Protein AF-A0A2P8I6B6-F1 (afdb_monomer)

Foldseek 3Di:
DPDPPPVVVVVVVVVVVLVVLVVCLVVDDPPDDPVVNVCSVPVSVVVVVVVVVVVVVVPPDPD

Solvent-accessible surface area (backbone atoms only — not comparable to full-atom values): 3796 Å² total; per-residue (Å²): 132,90,57,87,62,55,61,61,49,52,51,51,54,48,53,52,52,51,52,50,53,53,48,49,64,73,69,48,68,94,78,64,56,68,66,59,53,51,48,48,66,50,46,52,58,50,52,48,52,51,50,52,51,50,51,56,62,67,65,51,77,86,123

Mean predicted aligned error: 9.29 Å

Secondary structure (DSSP, 8-state):
---TTHHHHHHHHHHHHHHHHHHHHHS--TTS-HHHHHHHHHHHHHHHHHHHHHHHHHTS---

Sequence (63 aa):
MSTPKLMPLAVALFALGVAAIVAMFIAGERGLPAWVFAAGWLLAPAGLALGVFSAVRGARPRR

Radius of gyration: 15.74 Å; Cα contacts (8 Å, |Δi|>4): 4; chains: 1; bounding box: 39×14×46 Å

Structure (mmCIF, N/CA/C/O backbone):
data_AF-A0A2P8I6B6-F1
#
_entry.id   AF-A0A2P8I6B6-F1
#
loop_
_atom_site.group_PDB
_atom_site.id
_atom_site.type_symbol
_atom_site.label_atom_id
_atom_site.label_alt_id
_atom_site.label_comp_id
_atom_site.label_asym_id
_atom_site.label_entity_id
_atom_site.label_seq_id
_atom_site.pdbx_PDB_ins_code
_atom_site.Cartn_x
_atom_site.Cartn_y
_atom_site.Cartn_z
_atom_site.occupancy
_atom_site.B_iso_or_equiv
_atom_site.auth_seq_id
_atom_site.auth_comp_id
_atom_site.auth_asym_id
_atom_site.auth_atom_id
_atom_site.pdbx_PDB_model_num
ATOM 1 N N . MET A 1 1 ? -11.242 -12.184 25.675 1.00 46.06 1 MET A N 1
ATOM 2 C CA . MET A 1 1 ? -9.939 -11.502 25.819 1.00 46.06 1 MET A CA 1
ATOM 3 C C . MET A 1 1 ? -9.963 -10.240 24.976 1.00 46.06 1 MET A C 1
ATOM 5 O O . MET A 1 1 ? -9.823 -10.314 23.763 1.00 46.06 1 MET A O 1
ATOM 9 N N . SER A 1 2 ? -10.221 -9.094 25.598 1.00 54.59 2 SER A N 1
ATOM 10 C CA . SER A 1 2 ? -10.089 -7.794 24.944 1.00 54.59 2 SER A CA 1
ATOM 11 C C . SER A 1 2 ? -8.595 -7.516 24.833 1.00 54.59 2 SER A C 1
ATOM 13 O O . SER A 1 2 ? -7.969 -7.202 25.840 1.00 54.59 2 SER A O 1
ATOM 15 N N . THR A 1 3 ? -7.997 -7.721 23.660 1.00 56.41 3 THR A N 1
ATOM 16 C CA . THR A 1 3 ? -6.565 -7.464 23.460 1.00 56.41 3 THR A CA 1
ATOM 17 C C . THR A 1 3 ? -6.404 -6.109 22.771 1.00 56.41 3 THR A C 1
ATOM 19 O O . THR A 1 3 ? -6.281 -6.065 21.546 1.00 56.41 3 THR A O 1
ATOM 22 N N . PRO A 1 4 ? -6.371 -4.986 23.517 1.00 61.56 4 PRO A N 1
ATOM 23 C CA . PRO A 1 4 ? -6.214 -3.642 22.948 1.00 61.56 4 PRO A CA 1
ATOM 24 C C . PRO A 1 4 ? -4.893 -3.457 22.183 1.00 61.56 4 PRO A C 1
ATOM 26 O O . PRO A 1 4 ? -4.696 -2.436 21.538 1.00 61.56 4 PRO A O 1
ATOM 29 N N . LYS A 1 5 ? -3.990 -4.447 22.233 1.00 65.31 5 LYS A N 1
ATOM 30 C CA . LYS A 1 5 ? -2.690 -4.453 21.554 1.00 65.31 5 LYS A CA 1
ATOM 31 C C . LYS A 1 5 ? -2.677 -5.175 20.199 1.00 65.31 5 LYS A C 1
ATOM 33 O O . LYS A 1 5 ? -1.798 -4.886 19.398 1.00 65.31 5 LYS A O 1
ATOM 38 N N . LEU A 1 6 ? -3.637 -6.060 19.899 1.00 76.69 6 LEU A N 1
ATOM 39 C CA . LEU A 1 6 ? -3.638 -6.812 18.629 1.00 76.69 6 LEU A CA 1
ATOM 40 C C . LEU A 1 6 ? -4.070 -5.951 17.441 1.00 76.69 6 LEU A C 1
ATOM 42 O O . LEU A 1 6 ? -3.492 -6.054 16.365 1.00 76.69 6 LEU A O 1
ATOM 46 N N . MET A 1 7 ? -5.053 -5.074 17.642 1.00 79.19 7 MET A N 1
ATOM 47 C CA . MET A 1 7 ? -5.539 -4.189 16.585 1.00 79.19 7 MET A CA 1
ATOM 48 C C . MET A 1 7 ? -4.484 -3.157 16.137 1.00 79.19 7 MET A C 1
ATOM 50 O O . MET A 1 7 ? -4.234 -3.085 14.936 1.00 79.19 7 MET A O 1
ATOM 54 N N . PRO A 1 8 ? -3.785 -2.430 17.036 1.00 83.44 8 PRO A N 1
ATOM 55 C CA . PRO A 1 8 ? -2.688 -1.556 16.619 1.00 83.44 8 PRO A CA 1
ATOM 56 C C . PRO A 1 8 ? -1.545 -2.316 15.935 1.00 83.44 8 PRO A C 1
ATOM 58 O O . PRO A 1 8 ? -0.984 -1.820 14.963 1.00 83.44 8 PRO A O 1
ATOM 61 N N . LEU A 1 9 ? -1.224 -3.529 16.400 1.00 84.06 9 LEU A N 1
ATOM 62 C CA . LEU A 1 9 ? -0.194 -4.367 15.781 1.00 84.06 9 LEU A CA 1
ATOM 63 C C . LEU A 1 9 ? -0.581 -4.781 14.352 1.00 84.06 9 LEU A C 1
ATOM 65 O O . LEU A 1 9 ? 0.238 -4.678 13.443 1.00 84.06 9 L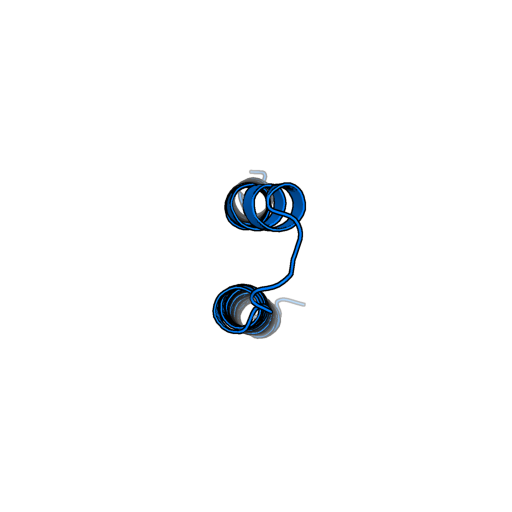EU A O 1
ATOM 69 N N . ALA A 1 10 ? -1.833 -5.195 14.140 1.00 80.44 10 ALA A N 1
ATOM 70 C CA . ALA A 1 10 ? -2.347 -5.539 12.817 1.00 80.44 10 ALA A CA 1
ATOM 71 C C . ALA A 1 10 ? -2.330 -4.331 11.866 1.00 80.44 10 ALA A C 1
ATOM 73 O O . ALA A 1 10 ? -1.938 -4.469 10.710 1.00 80.44 10 ALA A O 1
ATOM 74 N N . VAL A 1 11 ? -2.688 -3.140 12.358 1.00 83.38 11 VAL A N 1
ATOM 75 C CA . VAL A 1 11 ? -2.626 -1.891 11.581 1.00 83.38 11 VAL A CA 1
ATOM 76 C C . VAL A 1 11 ? -1.184 -1.536 11.213 1.00 83.38 11 VAL A C 1
ATOM 78 O O . VAL A 1 11 ? -0.926 -1.185 10.065 1.00 83.38 11 VAL A O 1
ATOM 81 N N . ALA A 1 12 ? -0.237 -1.660 12.145 1.00 87.19 12 ALA A N 1
ATOM 82 C CA . ALA A 1 12 ? 1.175 -1.381 11.885 1.00 87.19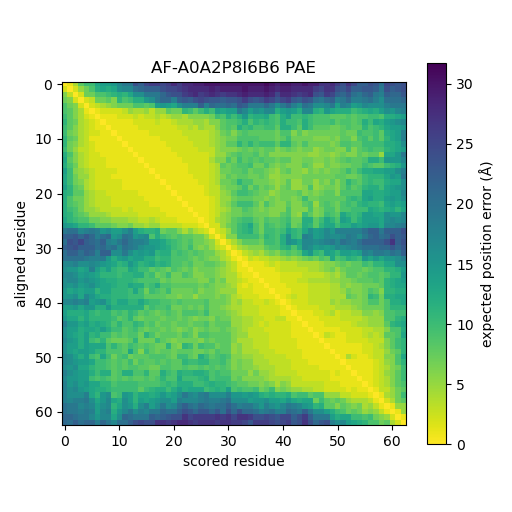 12 ALA A CA 1
ATOM 83 C C . ALA A 1 12 ? 1.773 -2.347 10.847 1.00 87.19 12 ALA A C 1
ATOM 85 O O . ALA A 1 12 ? 2.430 -1.910 9.904 1.00 87.19 12 ALA A O 1
ATOM 86 N N . LEU A 1 13 ? 1.496 -3.649 10.978 1.00 85.94 13 LEU A N 1
ATOM 87 C CA . LEU A 1 13 ? 1.921 -4.664 10.010 1.00 85.94 13 LEU A CA 1
ATOM 88 C C . LEU A 1 13 ? 1.290 -4.444 8.630 1.00 85.94 13 LEU A C 1
ATOM 90 O O . LEU A 1 13 ? 1.967 -4.588 7.614 1.00 85.94 13 LEU A O 1
ATOM 94 N N . PHE A 1 14 ? 0.017 -4.048 8.586 1.00 82.81 14 PHE A N 1
ATOM 95 C CA . PHE A 1 14 ? -0.658 -3.698 7.341 1.00 82.81 14 PHE A CA 1
ATOM 96 C C . PHE A 1 14 ? -0.007 -2.482 6.674 1.00 82.81 14 PHE A C 1
ATOM 98 O O . PHE A 1 14 ? 0.360 -2.551 5.503 1.00 82.81 14 PHE A O 1
ATOM 105 N N . ALA A 1 15 ? 0.202 -1.395 7.423 1.00 86.25 15 ALA A N 1
ATOM 106 C CA . ALA A 1 15 ? 0.851 -0.189 6.917 1.00 86.25 15 ALA A CA 1
ATOM 107 C C . ALA A 1 15 ? 2.263 -0.479 6.379 1.00 86.25 15 ALA A C 1
ATOM 109 O O . ALA A 1 15 ? 2.635 0.023 5.318 1.00 86.25 15 ALA A O 1
ATOM 110 N N . LEU A 1 16 ? 3.020 -1.341 7.064 1.00 90.50 16 LEU A N 1
ATOM 111 C CA . LEU A 1 16 ? 4.338 -1.786 6.619 1.00 90.50 16 LEU A CA 1
ATOM 112 C C . LEU A 1 16 ? 4.267 -2.557 5.288 1.00 90.50 16 LEU A C 1
ATOM 114 O O . LEU A 1 16 ? 5.056 -2.292 4.383 1.00 90.50 16 LEU A O 1
ATOM 118 N N . GLY A 1 17 ? 3.299 -3.467 5.139 1.00 84.88 17 GLY A N 1
ATOM 119 C CA . GLY A 1 17 ? 3.075 -4.206 3.893 1.00 84.88 17 GLY A CA 1
ATOM 120 C C . GLY A 1 17 ? 2.705 -3.297 2.717 1.00 84.88 17 GLY A C 1
ATOM 121 O O . GLY A 1 17 ? 3.232 -3.459 1.619 1.00 84.88 17 GLY A O 1
ATOM 122 N N . VAL A 1 18 ? 1.862 -2.287 2.955 1.00 85.25 18 VAL A N 1
ATOM 123 C CA . VAL A 1 18 ? 1.518 -1.271 1.946 1.00 85.25 18 VAL A CA 1
ATOM 124 C C . VAL A 1 18 ? 2.758 -0.498 1.499 1.00 85.25 18 VAL A C 1
ATOM 126 O O . VAL A 1 18 ? 2.992 -0.358 0.299 1.00 85.25 18 VAL A O 1
ATOM 129 N N . ALA A 1 19 ? 3.575 -0.037 2.449 1.00 86.00 19 ALA A N 1
ATOM 130 C CA . ALA A 1 19 ? 4.809 0.682 2.146 1.00 86.00 19 ALA A CA 1
ATOM 131 C C . ALA A 1 19 ? 5.779 -0.169 1.309 1.00 86.00 19 ALA A C 1
ATOM 133 O O . ALA A 1 19 ? 6.370 0.340 0.358 1.00 86.00 19 ALA A O 1
ATOM 134 N N . ALA A 1 20 ? 5.896 -1.467 1.606 1.00 83.12 20 ALA A N 1
ATOM 135 C CA . ALA A 1 20 ? 6.735 -2.390 0.845 1.00 83.12 20 ALA A CA 1
ATOM 136 C C . ALA A 1 20 ? 6.258 -2.569 -0.607 1.00 83.12 20 ALA A C 1
ATOM 138 O O . ALA A 1 20 ? 7.078 -2.539 -1.523 1.00 83.12 20 ALA A O 1
ATOM 139 N N . ILE A 1 21 ? 4.944 -2.695 -0.838 1.00 79.69 21 ILE A N 1
ATOM 140 C CA . ILE A 1 21 ? 4.378 -2.780 -2.196 1.00 79.69 21 ILE A CA 1
ATOM 141 C C . ILE A 1 21 ? 4.684 -1.499 -2.978 1.00 79.69 21 ILE A C 1
ATOM 143 O O . ILE A 1 21 ? 5.169 -1.567 -4.105 1.00 79.69 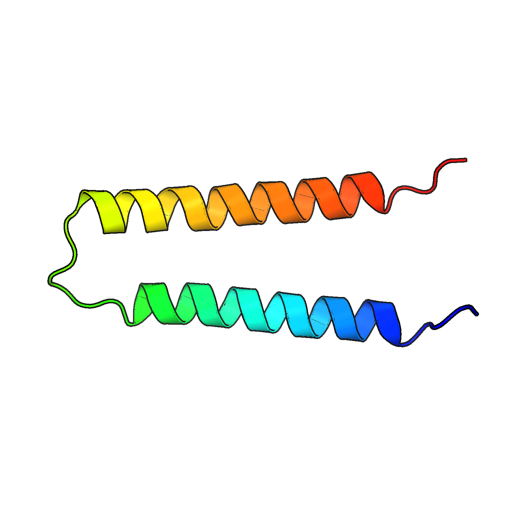21 ILE A O 1
ATOM 147 N N . VAL A 1 22 ? 4.456 -0.328 -2.376 1.00 79.81 22 VAL A N 1
ATOM 148 C CA . VAL A 1 22 ? 4.750 0.965 -3.018 1.00 79.81 22 VAL A CA 1
ATOM 149 C C . VAL A 1 22 ? 6.240 1.084 -3.348 1.00 79.81 22 VAL A C 1
ATOM 151 O O . VAL A 1 22 ? 6.590 1.461 -4.464 1.00 79.81 22 VAL A O 1
ATOM 154 N N . ALA A 1 23 ? 7.123 0.706 -2.420 1.00 80.62 23 ALA A N 1
ATOM 155 C CA . ALA A 1 23 ? 8.566 0.711 -2.643 1.00 80.62 23 ALA A CA 1
ATOM 156 C C . ALA A 1 23 ? 8.981 -0.231 -3.782 1.00 80.62 23 ALA A C 1
ATOM 158 O O . ALA A 1 23 ? 9.800 0.153 -4.611 1.00 80.62 23 ALA A O 1
ATOM 159 N N . MET A 1 24 ? 8.385 -1.424 -3.873 1.00 76.81 24 MET A N 1
ATOM 160 C CA . MET A 1 24 ? 8.623 -2.368 -4.968 1.00 76.81 24 MET A CA 1
ATOM 161 C C . MET A 1 24 ? 8.204 -1.789 -6.326 1.00 76.81 24 MET A C 1
ATOM 163 O O . MET A 1 24 ? 8.907 -1.988 -7.313 1.00 76.81 24 MET A O 1
ATOM 167 N N . PHE A 1 25 ? 7.102 -1.036 -6.381 1.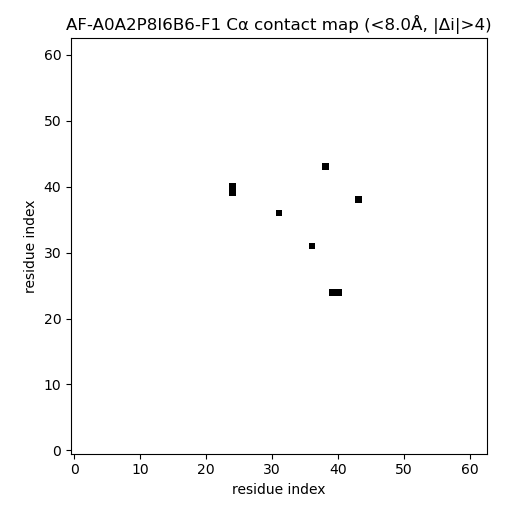00 74.94 25 PHE A N 1
ATOM 168 C CA . PHE A 1 25 ? 6.683 -0.341 -7.602 1.00 74.94 25 PHE A CA 1
ATOM 169 C C . PHE A 1 25 ? 7.635 0.787 -8.001 1.00 74.94 25 PHE A C 1
ATOM 171 O O . PHE A 1 25 ? 7.932 0.938 -9.183 1.00 74.94 25 PHE A O 1
ATOM 178 N N . ILE A 1 26 ? 8.137 1.556 -7.031 1.00 75.12 26 ILE A N 1
ATOM 179 C CA . ILE A 1 26 ? 9.108 2.635 -7.276 1.00 75.12 26 ILE A CA 1
ATOM 180 C C . ILE A 1 26 ? 10.465 2.063 -7.707 1.00 75.12 26 ILE A C 1
ATOM 182 O O . ILE A 1 26 ? 11.109 2.607 -8.600 1.00 75.12 26 ILE A O 1
ATOM 186 N N . ALA A 1 27 ? 10.893 0.963 -7.086 1.00 78.88 27 ALA A N 1
ATOM 187 C CA . ALA A 1 27 ? 12.146 0.277 -7.392 1.00 78.88 27 ALA A CA 1
ATOM 188 C C . ALA A 1 27 ? 12.076 -0.603 -8.654 1.00 78.88 27 ALA A C 1
ATOM 190 O O . ALA A 1 27 ? 13.099 -1.153 -9.058 1.00 78.88 27 ALA A O 1
ATOM 191 N N . GLY A 1 28 ? 10.890 -0.764 -9.251 1.00 68.50 28 GLY A N 1
ATOM 192 C CA . GLY A 1 28 ? 10.627 -1.705 -10.336 1.00 68.50 28 GLY A CA 1
ATOM 193 C C . GLY A 1 28 ? 11.593 -1.581 -11.519 1.00 68.50 28 GLY A C 1
ATOM 194 O O . GLY A 1 28 ? 11.969 -0.483 -11.936 1.00 68.50 28 GLY A O 1
ATOM 195 N N . GLU A 1 29 ? 11.987 -2.726 -12.083 1.00 67.62 29 GLU A N 1
ATOM 196 C CA . GLU A 1 29 ? 12.872 -2.777 -13.247 1.00 67.62 29 GLU A CA 1
ATOM 197 C C . GLU A 1 29 ? 12.267 -2.056 -14.463 1.00 67.62 29 GLU A C 1
ATOM 199 O O . GLU A 1 29 ? 11.106 -2.248 -14.827 1.00 67.62 29 GLU A O 1
ATOM 204 N N . ARG A 1 30 ? 13.093 -1.286 -15.181 1.00 61.28 30 ARG A N 1
ATOM 205 C CA . ARG A 1 30 ? 12.674 -0.543 -16.386 1.00 61.28 30 ARG A CA 1
ATOM 206 C C . ARG A 1 30 ? 12.364 -1.428 -17.608 1.00 61.28 30 ARG A C 1
ATOM 208 O O . ARG A 1 30 ? 12.115 -0.895 -18.683 1.00 61.28 30 ARG A O 1
ATOM 215 N N . GLY A 1 31 ? 12.408 -2.753 -17.459 1.00 65.62 31 GLY A N 1
ATOM 216 C CA . GLY A 1 31 ? 12.171 -3.734 -18.522 1.00 65.62 31 GLY A CA 1
ATOM 217 C C . GLY A 1 31 ? 10.857 -4.512 -18.403 1.00 65.62 31 GLY A C 1
ATOM 218 O O . GLY A 1 31 ? 10.589 -5.361 -19.252 1.00 65.62 31 GLY A O 1
ATOM 219 N N . LEU A 1 32 ? 10.038 -4.263 -17.372 1.00 67.31 32 LEU A N 1
ATOM 220 C CA . LEU A 1 32 ? 8.774 -4.983 -17.215 1.00 67.31 32 LEU A CA 1
ATOM 221 C C . LEU A 1 32 ? 7.793 -4.636 -18.351 1.00 67.31 32 LEU A C 1
ATOM 223 O O . LEU A 1 32 ? 7.642 -3.461 -18.698 1.00 67.31 32 LEU A O 1
ATOM 227 N N . PRO A 1 33 ? 7.084 -5.634 -18.914 1.00 76.06 33 PRO A N 1
ATOM 228 C CA . PRO A 1 33 ? 6.089 -5.393 -19.948 1.00 76.06 33 PRO A CA 1
ATOM 229 C C . PRO A 1 33 ? 5.059 -4.356 -19.494 1.00 76.06 33 PRO A C 1
ATOM 231 O O . PRO A 1 33 ? 4.558 -4.420 -18.370 1.00 76.06 33 PRO A O 1
ATOM 234 N N . ALA A 1 34 ? 4.690 -3.435 -20.386 1.00 76.81 34 ALA A N 1
ATOM 235 C CA . ALA A 1 34 ? 3.795 -2.321 -20.065 1.00 76.81 34 ALA A CA 1
ATOM 236 C C . ALA A 1 34 ? 2.454 -2.769 -19.4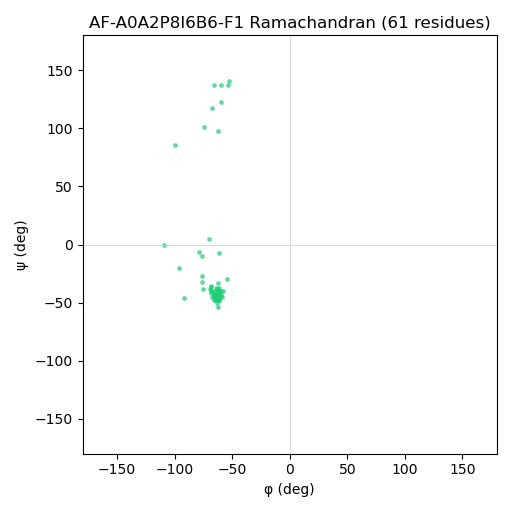53 1.00 76.81 34 ALA A C 1
ATOM 238 O O . ALA A 1 34 ? 1.894 -2.062 -18.620 1.00 76.81 34 ALA A O 1
ATOM 239 N N . TRP A 1 35 ? 1.963 -3.962 -19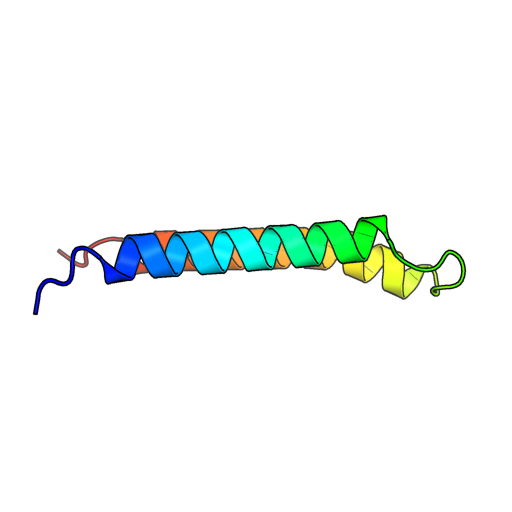.805 1.00 74.44 35 TRP A N 1
ATOM 240 C CA . TRP A 1 35 ? 0.754 -4.532 -19.210 1.00 74.44 35 TRP A CA 1
ATOM 241 C C . TRP A 1 35 ? 0.941 -4.926 -17.739 1.00 74.44 35 TRP A C 1
ATOM 243 O O . TRP A 1 35 ? 0.015 -4.740 -16.960 1.00 74.44 35 TRP A O 1
ATOM 253 N N . VAL A 1 36 ? 2.121 -5.415 -17.335 1.00 76.50 36 VAL A N 1
ATOM 254 C CA . VAL A 1 36 ? 2.438 -5.738 -15.930 1.00 76.50 36 VAL A CA 1
ATOM 255 C C . VAL A 1 36 ? 2.522 -4.455 -15.121 1.00 76.50 36 VAL A C 1
ATOM 257 O O . VAL A 1 36 ? 1.991 -4.382 -14.017 1.00 76.50 36 VAL A O 1
ATOM 260 N N . PHE A 1 37 ? 3.144 -3.423 -15.693 1.00 75.38 37 PHE A N 1
ATOM 261 C CA . PHE A 1 37 ? 3.240 -2.119 -15.053 1.00 75.38 37 PHE A CA 1
ATOM 262 C C . PHE A 1 37 ? 1.861 -1.461 -14.916 1.00 75.38 37 PHE A C 1
ATOM 264 O O . PHE A 1 37 ? 1.516 -0.993 -13.838 1.00 75.38 37 PHE A O 1
ATOM 271 N N . ALA A 1 38 ? 1.035 -1.490 -15.967 1.00 79.44 38 ALA A N 1
ATOM 272 C CA . ALA A 1 38 ? -0.329 -0.960 -15.944 1.00 79.44 38 ALA A CA 1
ATOM 273 C C . ALA A 1 38 ? -1.243 -1.747 -14.994 1.00 79.44 38 ALA A C 1
ATOM 275 O O . ALA A 1 38 ? -1.979 -1.149 -14.211 1.00 79.44 38 ALA A O 1
ATOM 276 N N . ALA A 1 39 ? -1.170 -3.080 -15.018 1.00 81.31 39 ALA A N 1
ATOM 277 C CA . ALA A 1 39 ? -1.891 -3.938 -14.088 1.00 81.31 39 ALA A CA 1
ATOM 278 C C . ALA A 1 39 ? -1.449 -3.658 -12.655 1.00 81.31 39 ALA A C 1
ATOM 280 O O . ALA A 1 39 ? -2.284 -3.489 -11.782 1.00 81.31 39 ALA A O 1
ATOM 281 N N . GLY A 1 40 ? -0.152 -3.534 -12.409 1.00 79.44 40 GLY A N 1
ATOM 282 C CA . GLY A 1 40 ? 0.370 -3.204 -11.099 1.00 79.44 40 GLY A CA 1
ATOM 283 C C . GLY A 1 40 ? -0.04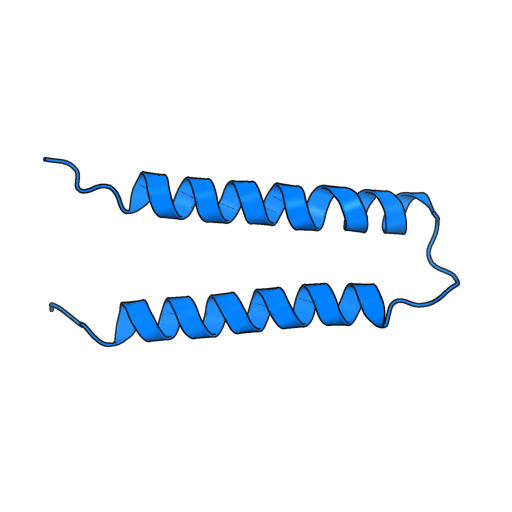8 -1.816 -10.605 1.00 79.44 40 GLY A C 1
ATOM 284 O O . GLY A 1 40 ? -0.552 -1.685 -9.493 1.00 79.44 40 GLY A O 1
ATOM 285 N N . TRP A 1 41 ? 0.061 -0.801 -11.462 1.00 79.12 41 TRP A N 1
ATOM 286 C CA . TRP A 1 41 ? -0.354 0.571 -11.176 1.00 79.12 41 TRP A CA 1
ATOM 287 C C . TRP A 1 41 ? -1.857 0.696 -10.913 1.00 79.12 41 TRP A C 1
ATOM 289 O O . TRP A 1 41 ? -2.265 1.534 -10.118 1.00 79.12 41 TRP A O 1
ATOM 299 N N . LEU A 1 42 ? -2.690 -0.122 -11.561 1.00 82.44 42 LEU A N 1
ATOM 300 C CA . LEU A 1 42 ? -4.146 -0.060 -11.428 1.00 82.44 42 LEU A CA 1
ATOM 301 C C . LEU A 1 42 ? -4.680 -0.991 -10.327 1.00 82.44 42 LEU A C 1
ATOM 303 O O . LEU A 1 42 ? -5.499 -0.584 -9.505 1.00 82.44 42 LEU A O 1
ATOM 307 N N . LEU A 1 43 ? -4.210 -2.239 -10.288 1.00 83.00 43 LEU A N 1
ATOM 308 C CA . LEU A 1 43 ? -4.683 -3.274 -9.368 1.00 83.00 43 LEU A CA 1
ATOM 309 C C . LEU A 1 43 ? -4.145 -3.086 -7.953 1.00 83.00 43 LEU A C 1
ATOM 311 O O . LEU A 1 43 ? -4.865 -3.409 -7.014 1.00 83.00 43 LEU A O 1
ATOM 315 N N . ALA A 1 44 ? -2.929 -2.560 -7.766 1.00 81.12 44 ALA A N 1
ATOM 316 C CA . ALA A 1 44 ? -2.408 -2.305 -6.423 1.00 81.12 44 ALA A CA 1
ATOM 317 C C . ALA A 1 44 ? -3.269 -1.283 -5.655 1.00 81.12 44 ALA A C 1
ATOM 319 O O . ALA A 1 44 ? -3.760 -1.630 -4.577 1.00 81.12 44 ALA A O 1
ATOM 320 N N . PRO A 1 45 ? -3.548 -0.071 -6.178 1.00 81.06 45 PRO A N 1
ATOM 321 C CA . PRO A 1 45 ? -4.426 0.867 -5.487 1.00 81.06 45 PRO A CA 1
ATOM 322 C C . PRO A 1 45 ? -5.878 0.384 -5.446 1.00 81.06 45 PRO A C 1
ATOM 324 O O . PRO A 1 45 ? -6.534 0.573 -4.424 1.00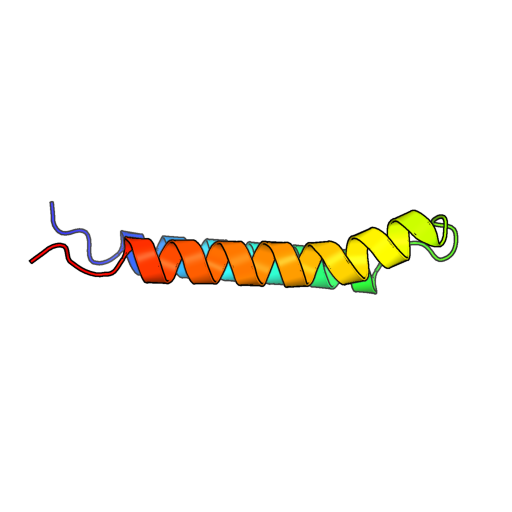 81.06 45 PRO A O 1
ATOM 327 N N . ALA A 1 46 ? -6.384 -0.279 -6.494 1.00 87.38 46 ALA A N 1
ATOM 328 C CA . ALA A 1 46 ? -7.749 -0.805 -6.487 1.00 87.38 46 ALA A CA 1
ATOM 329 C C . ALA A 1 46 ? -7.939 -1.901 -5.429 1.00 87.38 46 ALA A C 1
ATOM 331 O O . ALA A 1 46 ? -8.878 -1.837 -4.639 1.00 87.38 46 ALA A O 1
ATOM 332 N N . GLY A 1 47 ? -7.031 -2.877 -5.370 1.00 84.00 47 GLY A N 1
ATOM 333 C CA . GLY A 1 47 ? -7.045 -3.961 -4.390 1.00 84.00 47 GLY A CA 1
ATOM 334 C C . GLY A 1 47 ? -6.864 -3.451 -2.964 1.00 84.00 47 GLY A C 1
ATOM 335 O O . GLY A 1 47 ? -7.545 -3.917 -2.052 1.00 84.00 47 GLY A O 1
ATOM 33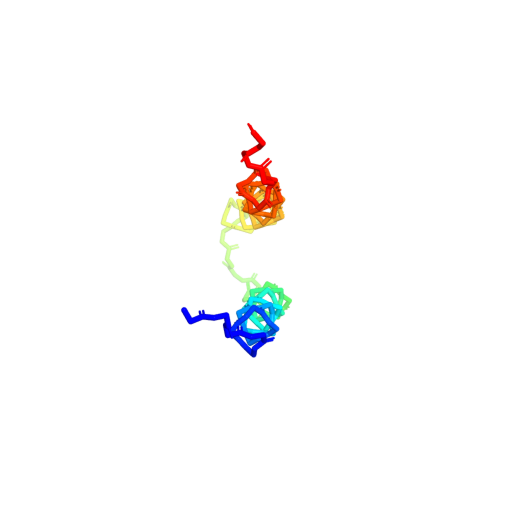6 N N . LEU A 1 48 ? -6.022 -2.433 -2.775 1.00 83.06 48 LEU A N 1
ATOM 337 C CA . LEU A 1 48 ? -5.839 -1.781 -1.484 1.00 83.06 48 LEU A CA 1
ATOM 338 C C . LEU A 1 48 ? -7.093 -1.017 -1.048 1.00 83.06 48 LEU A C 1
ATOM 340 O O . LEU A 1 48 ? -7.537 -1.179 0.088 1.00 83.06 48 LEU A O 1
ATOM 344 N N . ALA A 1 49 ? -7.717 -0.256 -1.949 1.00 86.38 49 ALA A N 1
ATOM 345 C CA . ALA A 1 49 ? -8.982 0.423 -1.681 1.00 86.38 49 ALA A CA 1
ATOM 346 C C . ALA A 1 49 ? -10.091 -0.575 -1.313 1.00 86.38 49 ALA A C 1
ATOM 348 O O . ALA A 1 49 ? -10.818 -0.364 -0.343 1.00 86.38 49 ALA A O 1
ATOM 349 N N . LEU A 1 50 ? -10.182 -1.696 -2.034 1.00 86.75 50 LEU A N 1
ATOM 350 C CA . LEU A 1 50 ? -11.139 -2.771 -1.759 1.00 86.75 50 LEU A CA 1
ATOM 351 C C . LEU A 1 50 ? -10.872 -3.455 -0.413 1.00 86.75 50 LEU A C 1
ATOM 353 O O . LEU A 1 50 ? -11.809 -3.697 0.348 1.00 86.75 50 LEU A O 1
ATOM 357 N N . GLY A 1 51 ? -9.606 -3.726 -0.095 1.00 84.88 51 GLY A N 1
ATOM 358 C CA . GLY A 1 51 ? -9.192 -4.311 1.179 1.00 84.88 51 GLY A CA 1
ATOM 359 C C . GLY A 1 51 ? -9.529 -3.407 2.365 1.00 84.88 51 GLY A C 1
ATOM 360 O O . GLY A 1 51 ? -10.152 -3.860 3.326 1.00 84.88 51 GLY A O 1
ATOM 361 N N . VAL A 1 52 ? -9.203 -2.113 2.266 1.00 84.19 52 VAL A N 1
ATOM 362 C CA . VAL A 1 52 ? -9.552 -1.103 3.279 1.00 84.19 52 VAL A CA 1
ATOM 363 C C . VAL A 1 52 ? -11.067 -0.984 3.419 1.00 84.19 52 VAL A C 1
ATOM 365 O O . VAL A 1 52 ? -11.587 -1.030 4.532 1.00 84.19 52 VAL A O 1
ATOM 368 N N . PHE A 1 53 ? -11.796 -0.893 2.306 1.00 86.06 53 PHE A N 1
ATOM 369 C CA . PHE A 1 53 ? -13.254 -0.818 2.319 1.00 86.06 53 PHE A CA 1
ATOM 370 C C . PHE A 1 53 ? -13.883 -2.036 3.006 1.00 86.06 53 PHE A C 1
ATOM 372 O O . PHE A 1 53 ? -14.758 -1.888 3.859 1.00 86.06 53 PHE A O 1
ATOM 379 N N . SER A 1 54 ? -13.408 -3.241 2.683 1.00 83.06 54 SER A N 1
ATOM 380 C CA . SER A 1 54 ? -13.874 -4.483 3.299 1.00 83.06 54 SER A CA 1
ATOM 381 C C . SER A 1 54 ? -13.568 -4.527 4.799 1.00 83.06 54 SER A C 1
ATOM 383 O O . SER A 1 54 ? -14.441 -4.879 5.593 1.00 83.06 54 SER A O 1
ATOM 385 N N . ALA A 1 55 ? -12.368 -4.106 5.210 1.00 81.31 55 ALA A N 1
ATOM 386 C CA . ALA A 1 55 ? -11.976 -4.043 6.616 1.00 81.31 55 ALA A CA 1
ATOM 387 C C . ALA A 1 55 ? -12.850 -3.060 7.412 1.00 81.31 55 ALA A C 1
ATOM 389 O O . ALA A 1 55 ? -13.359 -3.411 8.473 1.00 81.31 55 ALA A O 1
ATOM 390 N N . VAL A 1 56 ? -13.099 -1.861 6.875 1.00 80.12 56 VAL A N 1
ATOM 391 C CA . VAL A 1 56 ? -13.976 -0.855 7.501 1.00 80.12 56 VAL A CA 1
ATOM 392 C C . VAL A 1 56 ? -15.421 -1.351 7.572 1.00 80.12 56 VAL A C 1
ATOM 394 O O . VAL A 1 56 ? -16.100 -1.158 8.582 1.00 80.12 56 VAL A O 1
ATOM 397 N N . ARG A 1 57 ? -15.904 -2.029 6.526 1.00 80.50 57 ARG A N 1
ATOM 398 C CA . ARG A 1 57 ? -17.267 -2.570 6.486 1.00 80.50 57 ARG A CA 1
ATOM 399 C C . ARG A 1 57 ? -17.456 -3.732 7.466 1.00 80.50 57 ARG A C 1
ATOM 401 O O . ARG A 1 57 ? -18.508 -3.811 8.093 1.00 80.50 57 ARG A O 1
ATOM 408 N N . GLY A 1 58 ? -16.453 -4.597 7.617 1.00 69.38 58 GLY A N 1
ATOM 409 C CA . GLY A 1 58 ? -16.452 -5.716 8.566 1.00 69.38 58 GLY A CA 1
ATOM 410 C C . GLY A 1 58 ? -16.214 -5.298 10.020 1.00 69.38 58 GLY A C 1
ATOM 411 O O . GLY A 1 58 ? -16.717 -5.948 10.930 1.00 69.38 58 GLY A O 1
ATOM 412 N N . ALA A 1 59 ? -15.509 -4.187 10.245 1.00 69.19 59 ALA A N 1
ATOM 413 C CA . ALA A 1 59 ? -15.298 -3.609 11.570 1.00 69.19 59 ALA A CA 1
ATOM 414 C C . ALA A 1 59 ? -16.531 -2.869 12.119 1.00 69.19 59 ALA A C 1
ATOM 416 O O . ALA A 1 59 ? -16.548 -2.501 13.296 1.00 69.19 59 ALA A O 1
ATOM 417 N N . ARG A 1 60 ? -17.573 -2.640 11.301 1.00 62.44 60 ARG A N 1
ATOM 418 C CA . ARG A 1 60 ? -18.818 -2.018 11.762 1.00 62.44 60 ARG A CA 1
ATOM 419 C C . ARG A 1 60 ? -19.520 -2.985 12.729 1.00 62.44 60 ARG A C 1
ATOM 421 O O . ARG A 1 60 ? -19.897 -4.076 12.300 1.00 62.44 60 ARG A O 1
ATOM 428 N N . PRO A 1 61 ? -19.714 -2.618 14.010 1.00 54.56 61 PRO A N 1
ATOM 429 C CA . PRO A 1 61 ? -20.336 -3.503 14.982 1.00 54.56 61 PRO A CA 1
ATOM 430 C C . PRO A 1 61 ? -21.738 -3.866 14.497 1.00 54.56 61 PRO A C 1
ATOM 432 O O . PRO A 1 61 ? -22.560 -2.978 14.255 1.00 54.56 61 PRO A O 1
ATOM 435 N N . ARG A 1 62 ? -21.999 -5.165 14.338 1.00 59.78 62 ARG A N 1
ATOM 436 C CA . ARG A 1 62 ? -23.359 -5.698 14.239 1.00 59.78 62 ARG A CA 1
ATOM 437 C C . ARG A 1 62 ? -24.029 -5.368 15.580 1.00 59.78 62 ARG A C 1
ATOM 439 O O . ARG A 1 62 ? -23.718 -6.007 16.582 1.00 59.78 62 ARG A O 1
ATOM 446 N N . ARG A 1 63 ? -24.800 -4.278 15.612 1.00 50.16 63 ARG A N 1
ATOM 447 C CA . ARG A 1 63 ? -25.773 -4.009 16.677 1.00 50.16 63 ARG A CA 1
ATOM 448 C C . ARG A 1 63 ? -26.928 -4.989 16.555 1.00 50.16 63 ARG A C 1
ATOM 450 O O . ARG A 1 63 ? -27.237 -5.363 15.400 1.00 50.16 63 ARG A O 1
#

Organism: Saccharothrix carnea (NCBI:txid1280637)

pLDDT: mean 76.49, std 10.11, range [46.06, 90.5]